Protein 1IWL (pdb70)

Secondary structure (DSSP, 8-state):
-HHHHHHHHTTS-SEEEEEEEEEEE--EEEEEEEEEETTTEEEEEE-SSS-EEEEEESSEEEEEEGGGTEEEEEEGGG----SHHHHHHH--HHHHTTEEEEEETTEEEEEESSSS-SEEEEEEEE-TT--EEEEEEEETT--EEEEEEEEEEES---GGGGS----SS-EEEE---

Radius of gyration: 15.57 Å; Cα contacts (8 Å, |Δi|>4): 424; chains: 1; bounding box: 39×33×31 Å

Structure (mmCIF, N/CA/C/O backbone):
data_1IWL
#
_entry.id   1IWL
#
_cell.length_a   55.76
_cell.length_b   75.37
_cell.length_c   99.50
_cell.angle_alpha   90.00
_cell.angle_beta   90.00
_cell.angle_gamma   90.00
#
_symmetry.space_group_name_H-M   'I 2 2 2'
#
loop_
_entity.id
_entity.type
_entity.pdbx_description
1 polymer 'Outer-membrane lipoproteins carrier protein'
2 non-polymer 'ZINC ION'
3 non-polymer 'MAGNESIUM ION'
4 water water
#
loop_
_atom_site.group_PDB
_atom_site.id
_atom_site.type_symbol
_atom_site.label_atom_id
_atom_site.label_alt_id
_atom_site.label_comp_id
_atom_site.label_asym_id
_atom_site.label_entity_id
_atom_site.label_seq_id
_atom_site.pdbx_PDB_ins_code
_atom_site.Cartn_x
_atom_site.Cartn_y
_atom_site.Cartn_z
_atom_site.occupancy
_atom_site.B_iso_or_equiv
_atom_site.auth_seq_id
_atom_site.auth_comp_id
_atom_site.auth_asym_id
_atom_site.auth_atom_id
_atom_site.pdbx_PDB_model_num
ATOM 1 N N . ASP A 1 1 ? 4.872 15.551 19.506 1.00 22.57 1 ASP A N 1
ATOM 2 C CA . ASP A 1 1 ? 5.473 14.197 19.702 1.00 21.20 1 ASP A CA 1
ATOM 3 C C . ASP A 1 1 ? 6.036 14.146 21.120 1.00 19.25 1 ASP A C 1
ATOM 4 O O . ASP A 1 1 ? 5.752 15.032 21.925 1.00 19.18 1 ASP A O 1
ATOM 9 N N . ALA A 1 2 ? 6.830 13.124 21.429 1.00 18.74 2 ALA A N 1
ATOM 10 C CA . ALA A 1 2 ? 7.394 12.984 22.773 1.00 16.93 2 ALA A CA 1
ATOM 11 C C . ALA A 1 2 ? 8.320 14.134 23.153 1.00 17.48 2 ALA A C 1
ATOM 12 O O . ALA A 1 2 ? 8.286 14.609 24.284 1.00 13.14 2 ALA A O 1
ATOM 14 N N . ALA A 1 3 ? 9.145 14.581 22.210 1.00 17.25 3 ALA A N 1
ATOM 15 C CA . ALA A 1 3 ? 10.074 15.675 22.487 1.00 16.74 3 ALA A CA 1
ATOM 16 C C . ALA A 1 3 ? 9.346 16.971 22.800 1.00 17.25 3 ALA A C 1
ATOM 17 O O . ALA A 1 3 ? 9.730 17.696 23.712 1.00 17.99 3 ALA A O 1
ATOM 19 N N . SER A 1 4 ? 8.303 17.279 22.035 1.00 18.40 4 SER A N 1
ATOM 20 C CA . SER A 1 4 ? 7.557 18.500 22.288 1.00 18.80 4 SER A CA 1
ATOM 21 C C . SER A 1 4 ? 6.756 18.384 23.586 1.00 17.65 4 SER A C 1
ATOM 22 O O . SER A 1 4 ? 6.651 19.352 24.339 1.00 19.13 4 SER A O 1
ATOM 25 N N . ASP A 1 5 ? 6.210 17.200 23.863 1.00 17.87 5 ASP A N 1
ATOM 26 C CA . ASP A 1 5 ? 5.432 16.995 25.084 1.00 16.81 5 ASP A CA 1
ATOM 27 C C . ASP A 1 5 ? 6.359 17.214 26.284 1.00 17.77 5 ASP A C 1
ATOM 28 O O . ASP A 1 5 ? 6.025 17.944 27.212 1.00 15.60 5 ASP A O 1
ATOM 33 N N . LEU A 1 6 ? 7.533 16.594 26.247 1.00 15.93 6 LEU A N 1
ATOM 34 C CA . LEU A 1 6 ? 8.488 16.736 27.339 1.00 17.16 6 LEU A CA 1
ATOM 35 C C . LEU A 1 6 ? 8.848 18.197 27.578 1.00 16.47 6 LEU A C 1
ATOM 36 O O . LEU A 1 6 ? 8.794 18.678 28.711 1.00 17.60 6 LEU A O 1
ATOM 41 N N . LYS A 1 7 ? 9.204 18.907 26.513 1.00 17.09 7 LYS A N 1
ATOM 42 C CA . LYS A 1 7 ? 9.575 20.308 26.660 1.00 20.92 7 LYS A CA 1
ATOM 43 C C . LYS A 1 7 ? 8.445 21.135 27.254 1.00 21.05 7 LYS A C 1
ATOM 44 O O . LYS A 1 7 ? 8.682 21.970 28.123 1.00 21.45 7 LYS A O 1
ATOM 50 N N . SER A 1 8 ? 7.218 20.907 26.799 1.00 22.61 8 SER A N 1
ATOM 51 C CA . SER A 1 8 ? 6.091 21.667 27.335 1.00 22.57 8 SER A CA 1
ATOM 52 C C . SER A 1 8 ? 5.966 21.435 28.838 1.00 21.21 8 SER A C 1
ATOM 53 O O . SER A 1 8 ? 5.725 22.369 29.605 1.00 23.25 8 SER A O 1
ATOM 56 N N . ARG A 1 9 ? 6.128 20.186 29.257 1.00 17.87 9 ARG A N 1
ATOM 57 C CA . ARG A 1 9 ? 6.025 19.848 30.668 1.00 19.75 9 ARG A CA 1
ATOM 58 C C . ARG A 1 9 ? 7.098 20.570 31.467 1.00 20.09 9 ARG A C 1
ATOM 59 O O . ARG A 1 9 ? 6.830 21.072 32.556 1.00 20.92 9 ARG A O 1
ATOM 67 N N . LEU A 1 10 ? 8.310 20.627 30.919 1.00 20.50 10 LEU A N 1
ATOM 68 C CA . LEU A 1 10 ? 9.418 21.291 31.599 1.00 20.35 10 LEU A CA 1
ATOM 69 C C . LEU A 1 10 ? 9.371 22.819 31.504 1.00 21.41 10 LEU A C 1
ATOM 70 O O . LEU A 1 10 ? 10.247 23.506 32.032 1.00 18.07 10 LEU A O 1
ATOM 75 N N . ASP A 1 11 ? 8.344 23.347 30.838 1.00 22.65 11 ASP A N 1
ATOM 76 C CA . ASP A 1 11 ? 8.167 24.794 30.709 1.00 23.66 11 ASP A CA 1
ATOM 77 C C . ASP A 1 11 ? 6.882 25.233 31.414 1.00 25.87 11 ASP A C 1
ATOM 78 O O . ASP A 1 11 ? 6.603 26.424 31.534 1.00 27.88 11 ASP A O 1
ATOM 83 N N . LYS A 1 12 ? 6.110 24.260 31.882 1.00 26.28 12 LYS A N 1
ATOM 84 C CA . LYS A 1 12 ? 4.843 24.518 32.567 1.00 26.70 12 LYS A CA 1
ATOM 85 C C . LYS A 1 12 ? 4.935 25.534 33.704 1.00 27.60 12 LYS A C 1
ATOM 86 O O . LYS A 1 12 ? 4.082 26.414 33.835 1.00 28.47 12 LYS A O 1
ATOM 92 N N . VAL A 1 13 ? 5.959 25.400 34.537 1.00 24.49 13 VAL A N 1
ATOM 93 C CA . VAL A 1 13 ? 6.152 26.307 35.663 1.00 25.74 13 VAL A CA 1
ATOM 94 C C . VAL A 1 13 ? 7.296 27.267 35.354 1.00 27.19 13 VAL A C 1
ATOM 95 O O . VAL A 1 13 ? 8.448 26.852 35.245 1.00 27.10 13 VAL A O 1
ATOM 99 N N . SER A 1 14 ? 6.979 28.551 35.227 1.00 25.01 14 SER A N 1
ATOM 100 C CA . SER A 1 14 ? 7.989 29.555 34.906 1.00 25.76 14 SER A CA 1
ATOM 101 C C . SER A 1 14 ? 9.100 29.690 35.947 1.00 25.47 14 SER A C 1
ATOM 102 O O . SER A 1 14 ? 10.272 29.814 35.591 1.00 24.73 14 SER A O 1
ATOM 105 N N . SER A 1 15 ? 8.743 29.670 37.228 1.00 22.12 15 SER A N 1
ATOM 106 C CA . SER A 1 15 ? 9.738 29.800 38.288 1.00 23.07 15 SER A CA 1
ATOM 107 C C . SER A 1 15 ? 9.485 28.816 39.407 1.00 22.48 15 SER A C 1
ATOM 108 O O . SER A 1 15 ? 8.359 28.673 39.879 1.00 21.89 15 SER A O 1
ATOM 111 N N . PHE A 1 16 ? 10.538 28.142 39.848 1.00 19.79 16 PHE A N 1
ATOM 112 C CA . PHE A 1 16 ? 10.374 27.172 40.912 1.00 18.46 16 PHE A CA 1
ATOM 113 C C . PHE A 1 16 ? 11.669 26.767 41.569 1.00 19.99 16 PHE A C 1
ATOM 114 O O . PHE A 1 16 ? 12.764 27.070 41.091 1.00 19.55 16 PHE A O 1
ATOM 122 N N . HIS A 1 17 ? 11.512 26.074 42.686 1.00 19.44 17 HIS A N 1
ATOM 123 C CA . HIS A 1 17 ? 12.626 25.547 43.441 1.00 21.09 17 HIS A CA 1
ATOM 124 C C . HIS A 1 17 ? 12.319 24.087 43.751 1.00 21.07 17 HIS A C 1
ATOM 125 O O . HIS A 1 17 ? 11.341 23.783 44.438 1.00 22.14 17 HIS A O 1
ATOM 132 N N . ALA A 1 18 ? 13.153 23.186 43.248 1.00 18.51 18 ALA A N 1
ATOM 133 C CA . ALA A 1 18 ? 12.947 21.765 43.492 1.00 18.06 18 ALA A CA 1
ATOM 134 C C . ALA A 1 18 ? 14.148 21.150 44.205 1.00 19.13 18 ALA A C 1
ATOM 135 O O . ALA A 1 18 ? 15.294 21.339 43.794 1.00 18.68 18 ALA A O 1
ATOM 137 N N . SER A 1 19 ? 13.876 20.425 45.284 1.00 17.81 19 SER A N 1
ATOM 138 C CA . SER A 1 19 ? 14.930 19.777 46.056 1.00 17.90 19 SER A CA 1
ATOM 139 C C . SER A 1 19 ? 14.846 18.274 45.822 1.00 19.16 19 SER A C 1
ATOM 140 O O . SER A 1 19 ? 13.754 17.702 45.824 1.00 18.91 19 SER A O 1
ATOM 143 N N . PHE A 1 20 ? 15.998 17.640 45.627 1.00 15.28 20 PHE A N 1
ATOM 144 C CA . PHE A 1 20 ? 16.052 16.210 45.350 1.00 17.12 20 PHE A CA 1
ATOM 145 C C . PHE A 1 20 ? 17.058 15.446 46.181 1.00 18.78 20 PHE A C 1
ATOM 146 O O . PHE A 1 20 ? 18.111 15.974 46.542 1.00 20.41 20 PHE A O 1
ATOM 154 N N . THR A 1 21 ? 16.732 14.189 46.467 1.00 18.43 21 THR A N 1
ATOM 155 C CA . THR A 1 21 ? 17.672 13.323 47.157 1.00 19.93 21 THR A CA 1
ATOM 156 C C . THR A 1 21 ? 18.449 12.797 45.958 1.00 20.41 21 THR A C 1
ATOM 157 O O . THR A 1 21 ? 17.861 12.398 44.945 1.00 23.90 21 THR A O 1
ATOM 161 N N . GLN A 1 22 ? 19.769 12.829 46.052 1.00 18.30 22 GLN A N 1
ATOM 162 C CA . GLN A 1 22 ? 20.617 12.398 44.956 1.00 17.14 22 GLN A CA 1
ATOM 163 C C . GLN A 1 22 ? 21.331 11.088 45.240 1.00 19.56 22 GLN A C 1
ATOM 164 O O . GLN A 1 22 ? 21.716 10.810 46.375 1.00 19.76 22 GLN A O 1
ATOM 170 N N . LYS A 1 23 ? 21.483 10.276 44.200 1.00 18.22 23 LYS A N 1
ATOM 171 C CA . LYS A 1 23 ? 22.196 9.005 44.306 1.00 22.07 23 LYS A CA 1
ATOM 172 C C . LYS A 1 23 ? 23.153 8.921 43.125 1.00 21.79 23 LYS A C 1
ATOM 173 O O . LYS A 1 23 ? 22.747 9.113 41.978 1.00 21.40 23 LYS A O 1
ATOM 179 N N . VAL A 1 24 ? 24.423 8.638 43.405 1.00 20.22 24 VAL A N 1
ATOM 180 C CA . VAL A 1 24 ? 25.437 8.553 42.360 1.00 22.07 24 VAL A CA 1
ATOM 181 C C . VAL A 1 24 ? 26.339 7.334 42.528 1.00 25.98 24 VAL A C 1
ATOM 182 O O . VAL A 1 24 ? 26.672 6.942 43.645 1.00 23.74 24 VAL A O 1
ATOM 186 N N . THR A 1 25 ? 26.729 6.742 41.405 1.00 28.28 25 THR A N 1
ATOM 187 C CA . THR A 1 25 ? 27.611 5.583 41.403 1.00 33.79 25 THR A CA 1
ATOM 188 C C . THR A 1 25 ? 28.562 5.719 40.216 1.00 38.39 25 THR A C 1
ATOM 189 O O . THR A 1 25 ? 28.155 6.138 39.132 1.00 37.14 25 THR A O 1
ATOM 193 N N . ASP A 1 26 ? 29.829 5.375 40.425 1.00 43.08 26 ASP A N 1
ATOM 194 C CA . ASP A 1 26 ? 30.831 5.461 39.366 1.00 45.86 26 ASP A CA 1
ATOM 195 C C . ASP A 1 26 ? 30.725 4.285 38.403 1.00 48.19 26 ASP A C 1
ATOM 196 O O . ASP A 1 26 ? 31.423 4.235 37.388 1.00 50.79 26 ASP A O 1
ATOM 201 N N . VAL A 1 32 ? 26.595 2.972 46.290 1.00 30.24 32 VAL A N 1
ATOM 202 C CA . VAL A 1 32 ? 25.682 4.070 45.996 1.00 26.40 32 VAL A CA 1
ATOM 203 C C . VAL A 1 32 ? 25.939 5.250 46.930 1.00 24.35 32 VAL A C 1
ATOM 204 O O . VAL A 1 32 ? 25.715 5.164 48.137 1.00 22.41 32 VAL A O 1
ATOM 208 N N . GLN A 1 33 ? 26.402 6.355 46.362 1.00 21.93 33 GLN A N 1
ATOM 209 C CA . GLN A 1 33 ? 26.686 7.546 47.146 1.00 22.09 33 GLN A CA 1
ATOM 210 C C . GLN A 1 33 ? 25.475 8.469 47.166 1.00 22.25 33 GLN A C 1
ATOM 211 O O . GLN A 1 33 ? 25.011 8.920 46.119 1.00 22.61 33 GLN A O 1
ATOM 217 N N . GLU A 1 34 ? 24.972 8.751 48.363 1.00 21.56 34 GLU A N 1
ATOM 218 C CA . GLU A 1 34 ? 23.812 9.612 48.531 1.00 23.09 34 GLU A CA 1
ATOM 219 C C . GLU A 1 34 ? 24.173 11.066 48.778 1.00 22.56 34 GLU A C 1
ATOM 220 O O . GLU A 1 34 ? 25.094 11.378 49.537 1.00 21.35 34 GLU A O 1
ATOM 226 N N . GLY A 1 35 ? 23.430 11.954 48.131 1.00 20.20 35 GLY A N 1
ATOM 227 C CA . GLY A 1 35 ? 23.676 13.370 48.290 1.00 18.35 35 GLY A CA 1
ATOM 228 C C . GLY A 1 35 ? 22.395 14.163 48.188 1.00 17.82 35 GLY A C 1
ATOM 229 O O . GLY A 1 35 ? 21.292 13.624 48.313 1.00 16.26 35 GLY A O 1
ATOM 230 N N . GLN A 1 36 ? 22.547 15.457 47.947 1.00 16.28 36 GLN A N 1
ATOM 231 C CA . GLN A 1 36 ? 21.414 16.356 47.836 1.00 17.04 36 GLN A CA 1
ATOM 232 C C . GLN A 1 36 ? 21.562 17.170 46.560 1.00 15.36 36 GLN A C 1
ATOM 233 O O . GLN A 1 36 ? 22.665 17.604 46.224 1.00 15.48 36 GLN A O 1
ATOM 239 N N . GLY A 1 37 ? 20.450 17.365 45.858 1.00 17.54 37 GLY A N 1
ATOM 240 C CA . GLY A 1 37 ? 20.447 18.144 44.635 1.00 17.52 37 GLY A CA 1
ATOM 241 C C . GLY A 1 37 ? 19.378 19.210 44.772 1.00 17.71 37 GLY A C 1
ATOM 242 O O . GLY A 1 37 ? 18.271 18.916 45.220 1.00 20.45 37 GLY A O 1
ATOM 243 N N . ASP A 1 38 ? 19.701 20.445 44.396 1.00 17.31 38 ASP A N 1
ATOM 244 C CA . ASP A 1 38 ? 18.763 21.559 44.496 1.00 17.54 38 ASP A CA 1
ATOM 245 C C . ASP A 1 38 ? 18.760 22.354 43.195 1.00 16.46 38 ASP A C 1
ATOM 246 O O . ASP A 1 38 ? 19.813 22.757 42.704 1.00 15.05 38 ASP A O 1
ATOM 251 N N . LEU A 1 39 ? 17.574 22.581 42.644 1.00 15.14 39 LEU A N 1
ATOM 252 C CA . LEU A 1 39 ? 17.454 23.327 41.400 1.00 15.89 39 LEU A CA 1
ATOM 253 C C . LEU A 1 39 ? 16.504 24.507 41.544 1.00 16.55 39 LEU A C 1
ATOM 254 O O . LEU A 1 39 ? 15.378 24.354 42.028 1.00 14.93 39 LEU A O 1
ATOM 259 N N . TRP A 1 40 ? 16.981 25.683 41.141 1.00 13.45 40 TRP A N 1
ATOM 260 C CA . TRP A 1 40 ? 16.193 26.910 41.153 1.00 14.55 40 TRP A CA 1
ATOM 261 C C . TRP A 1 40 ? 16.114 27.297 39.678 1.00 15.50 40 TRP A C 1
ATOM 262 O O . TRP A 1 40 ? 17.137 27.320 38.985 1.00 13.56 40 TRP A O 1
ATOM 273 N N . VAL A 1 41 ? 14.912 27.592 39.199 1.00 12.90 41 VAL A N 1
ATOM 274 C CA . VAL A 1 41 ? 14.719 27.944 37.800 1.00 14.09 41 VAL A CA 1
ATOM 275 C C . VAL A 1 41 ? 13.831 29.163 37.589 1.00 17.23 41 VAL A C 1
ATOM 276 O O . VAL A 1 41 ? 12.894 29.407 38.347 1.00 17.32 41 VAL A O 1
ATOM 280 N N . LYS A 1 42 ? 14.153 29.918 36.546 1.00 18.94 42 LYS A N 1
ATOM 281 C CA . LYS A 1 42 ? 13.391 31.089 36.142 1.00 21.29 42 LYS A CA 1
ATOM 282 C C . LYS A 1 42 ? 13.476 31.003 34.622 1.00 20.16 42 LYS A C 1
ATOM 283 O O . LYS A 1 42 ? 14.465 31.429 34.027 1.00 19.15 42 LYS A O 1
ATOM 289 N N . ARG A 1 43 ? 12.456 30.424 33.997 1.00 21.11 43 ARG A N 1
ATOM 290 C CA . ARG A 1 43 ? 12.456 30.259 32.549 1.00 19.93 43 ARG A CA 1
ATOM 291 C C . ARG A 1 43 ? 12.559 31.580 31.799 1.00 22.64 43 ARG A C 1
ATOM 292 O O . ARG A 1 43 ? 12.020 32.595 32.233 1.00 22.24 43 ARG A O 1
ATOM 300 N N . PRO A 1 44 ? 13.203 31.563 30.622 1.00 22.96 44 PRO A N 1
ATOM 301 C CA . PRO A 1 44 ? 13.798 30.361 30.032 1.00 21.35 44 PRO A CA 1
ATOM 302 C C . PRO A 1 44 ? 15.305 30.143 30.212 1.00 20.69 44 PRO A C 1
ATOM 303 O O . PRO A 1 44 ? 15.792 29.033 29.993 1.00 19.09 44 PRO A O 1
ATOM 307 N N . ASN A 1 45 ? 16.030 31.180 30.619 1.00 17.59 45 ASN A N 1
ATOM 308 C CA . ASN A 1 45 ? 17.486 31.087 30.728 1.00 17.90 45 ASN A CA 1
ATOM 309 C C . ASN A 1 45 ? 18.161 31.242 32.088 1.00 16.54 45 ASN A C 1
ATOM 310 O O . ASN A 1 45 ? 19.387 31.293 32.154 1.00 16.21 45 ASN A O 1
ATOM 315 N N . LEU A 1 46 ? 17.391 31.330 33.167 1.00 14.96 46 LEU A N 1
ATOM 316 C CA . LEU A 1 46 ? 18.005 31.482 34.482 1.00 14.77 46 LEU A CA 1
ATOM 317 C C . LEU A 1 46 ? 17.874 30.221 35.316 1.00 13.35 46 LEU A C 1
ATOM 318 O O . LEU A 1 46 ? 16.807 29.608 35.367 1.00 15.48 46 LEU A O 1
ATOM 323 N N . PHE A 1 47 ? 18.965 29.824 35.961 1.00 12.16 47 PHE A N 1
ATOM 324 C CA . PHE A 1 47 ? 18.929 28.655 36.826 1.00 10.80 47 PHE A CA 1
ATOM 325 C C . PHE A 1 47 ? 20.120 28.581 37.761 1.00 10.88 47 PHE A C 1
ATOM 326 O O . PHE A 1 47 ? 21.136 29.255 37.563 1.00 11.84 47 PHE A O 1
ATOM 334 N N . ASN A 1 48 ? 19.957 27.787 38.809 1.00 10.27 48 ASN A N 1
ATOM 335 C CA . ASN A 1 48 ? 20.997 27.578 39.803 1.00 13.45 48 ASN A CA 1
ATOM 336 C C . ASN A 1 48 ? 20.863 26.121 40.201 1.00 12.58 48 ASN A C 1
ATOM 337 O O . ASN A 1 48 ? 19.801 25.689 40.644 1.00 13.40 48 ASN A O 1
ATOM 342 N N . TRP A 1 49 ? 21.930 25.360 40.009 1.00 12.32 49 TRP A N 1
ATOM 343 C CA . TRP A 1 49 ? 21.925 23.953 40.376 1.00 11.78 49 TRP A CA 1
ATOM 344 C C . TRP A 1 49 ? 23.034 23.717 41.382 1.00 12.27 49 TRP A C 1
ATOM 345 O O . TRP A 1 49 ? 24.154 24.188 41.202 1.00 13.43 49 TRP A O 1
ATOM 356 N N . HIS A 1 50 ? 22.712 22.980 42.435 1.00 11.10 50 HIS A N 1
ATOM 357 C CA . HIS A 1 50 ? 23.679 22.671 43.479 1.00 13.64 50 HIS A CA 1
ATOM 358 C C . HIS A 1 50 ? 23.523 21.208 43.869 1.00 14.70 50 HIS A C 1
ATOM 359 O O . HIS A 1 50 ? 22.408 20.748 44.104 1.00 13.25 50 HIS A O 1
ATOM 366 N N . MET A 1 51 ? 24.633 20.480 43.916 1.00 14.27 51 MET A N 1
ATOM 367 C CA . MET A 1 51 ? 24.594 19.076 44.312 1.00 15.07 51 MET A CA 1
ATOM 368 C C . MET A 1 51 ? 25.820 18.768 45.159 1.00 16.30 51 MET A C 1
ATOM 369 O O . MET A 1 51 ? 26.825 19.474 45.082 1.00 14.63 51 MET A O 1
ATOM 374 N N . THR A 1 52 ? 25.742 17.711 45.964 1.00 15.51 52 THR A N 1
ATOM 375 C CA . THR A 1 52 ? 26.859 17.355 46.829 1.00 16.30 52 THR A CA 1
ATOM 376 C C . THR A 1 52 ? 27.680 16.152 46.350 1.00 17.48 52 THR A C 1
ATOM 377 O O . THR A 1 52 ? 28.822 15.969 46.777 1.00 19.04 52 THR A O 1
ATOM 381 N N . GLN A 1 53 ? 27.109 15.334 45.467 1.00 15.77 53 GLN A N 1
ATOM 382 C CA . GLN A 1 53 ? 27.822 14.162 44.948 1.00 20.11 53 GLN A CA 1
ATOM 383 C C . GLN A 1 53 ? 28.023 14.269 43.438 1.00 22.59 53 GLN A C 1
ATOM 384 O O . GLN A 1 53 ? 27.198 14.853 42.743 1.00 19.69 53 GLN A O 1
ATOM 390 N N . PRO A 1 54 ? 29.121 13.693 42.910 1.00 25.58 54 PRO A N 1
ATOM 391 C CA . PRO A 1 54 ? 30.190 12.994 43.639 1.00 25.75 54 PRO A CA 1
ATOM 392 C C . PRO A 1 54 ? 31.122 13.962 44.364 1.00 27.17 54 PRO A C 1
ATOM 393 O O . PRO A 1 54 ? 31.942 13.564 45.192 1.00 26.90 54 PRO A O 1
ATOM 397 N N . ASP A 1 55 ? 30.982 15.240 44.030 1.00 25.87 55 ASP A N 1
ATOM 398 C CA . ASP A 1 55 ? 31.750 16.324 44.628 1.00 26.26 55 ASP A CA 1
ATOM 399 C C . ASP A 1 55 ? 30.794 17.504 44.637 1.00 25.83 55 ASP A C 1
ATOM 400 O O . ASP A 1 55 ? 29.959 17.627 43.737 1.00 23.08 55 ASP A O 1
ATOM 405 N N . GLU A 1 56 ? 30.891 18.368 45.642 1.00 22.96 56 GLU A N 1
ATOM 406 C CA . GLU A 1 56 ? 29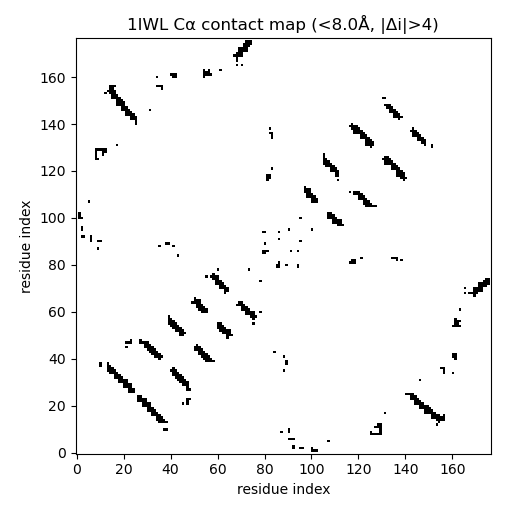.983 19.499 45.680 1.00 21.09 56 GLU A CA 1
ATOM 407 C C . GLU A 1 56 ? 30.207 20.375 44.458 1.00 20.27 56 GLU A C 1
ATOM 408 O O . GLU A 1 56 ? 31.327 20.794 44.176 1.00 19.61 56 GLU A O 1
ATOM 414 N N . SER A 1 57 ? 29.134 20.646 43.728 1.00 19.41 57 SER A N 1
ATOM 415 C CA . SER A 1 57 ? 29.238 21.451 42.524 1.00 19.40 57 SER A CA 1
ATOM 416 C C . SER A 1 57 ? 28.108 22.455 42.467 1.00 17.14 57 SER A C 1
ATOM 417 O O . SER A 1 57 ? 26.996 22.180 42.913 1.00 17.97 57 SER A O 1
ATOM 420 N N . ILE A 1 58 ? 28.402 23.625 41.916 1.00 16.79 58 ILE A N 1
ATOM 421 C CA . ILE A 1 58 ? 27.400 24.664 41.774 1.00 16.30 58 ILE A CA 1
ATOM 422 C C . ILE A 1 58 ? 27.435 25.162 40.334 1.00 17.74 58 ILE A C 1
ATOM 423 O O . ILE A 1 58 ? 28.504 25.368 39.765 1.00 16.76 58 ILE A O 1
ATOM 428 N N . LEU A 1 59 ? 26.257 25.315 39.741 1.00 16.76 59 LEU A N 1
ATOM 429 C CA . LEU A 1 59 ? 26.141 25.815 38.379 1.00 17.10 59 LEU A CA 1
ATOM 430 C C . LEU A 1 59 ? 25.149 26.958 38.442 1.00 16.41 59 LEU A C 1
ATOM 431 O O . LEU A 1 59 ? 24.042 26.795 38.958 1.00 18.21 59 LEU A O 1
ATOM 436 N N . VAL A 1 60 ? 25.549 28.117 37.935 1.00 13.71 60 VAL A N 1
ATOM 437 C CA . VAL A 1 60 ? 24.670 29.272 37.947 1.00 14.73 60 VAL A CA 1
ATOM 438 C C . VAL A 1 60 ? 24.646 29.987 36.607 1.00 13.62 60 VAL A C 1
ATOM 439 O O . VAL A 1 60 ? 25.694 30.361 36.068 1.00 11.72 60 VAL A O 1
ATOM 443 N N . SER A 1 61 ? 23.447 30.153 36.061 1.00 12.32 61 SER A N 1
ATOM 444 C CA . SER A 1 61 ? 23.295 30.878 34.811 1.00 11.95 61 SER A CA 1
ATOM 445 C C . SER A 1 61 ? 22.676 32.233 35.113 1.00 13.28 61 SER A C 1
ATOM 446 O O . SER A 1 61 ? 21.605 32.301 35.721 1.00 11.35 61 SER A O 1
ATOM 449 N N . ASP A 1 62 ? 23.345 33.307 34.700 1.00 13.25 62 ASP A N 1
ATOM 450 C CA . ASP A 1 62 ? 22.793 34.640 34.923 1.00 13.85 62 ASP A CA 1
ATOM 451 C C . ASP A 1 62 ? 22.016 35.106 33.698 1.00 13.98 62 ASP A C 1
ATOM 452 O O . ASP A 1 62 ? 21.587 36.259 33.619 1.00 15.08 62 ASP A O 1
ATOM 457 N N . GLY A 1 63 ? 21.817 34.193 32.752 1.00 12.01 63 GLY A N 1
ATOM 458 C CA . GLY A 1 63 ? 21.082 34.525 31.545 1.00 13.98 63 GLY A CA 1
ATOM 459 C C . GLY A 1 63 ? 21.943 34.527 30.295 1.00 12.52 63 GLY A C 1
ATOM 460 O O . GLY A 1 63 ? 21.434 34.311 29.188 1.00 13.19 63 GLY A O 1
ATOM 461 N N . LYS A 1 64 ? 23.236 34.794 30.460 1.00 11.79 64 LYS A N 1
ATOM 462 C CA . LYS A 1 64 ? 24.179 34.806 29.337 1.00 12.98 64 LYS A CA 1
ATOM 463 C C . LYS A 1 64 ? 25.470 34.081 29.714 1.00 13.61 64 LYS A C 1
ATOM 464 O O . LYS A 1 64 ? 26.116 33.460 28.869 1.00 12.52 64 LYS A O 1
ATOM 470 N N . THR A 1 65 ? 25.849 34.165 30.986 1.00 12.50 65 THR A N 1
ATOM 471 C CA . THR A 1 65 ? 27.053 33.496 31.450 1.00 11.74 65 THR A CA 1
ATOM 472 C C . THR A 1 65 ? 26.677 32.331 32.345 1.00 12.25 65 THR A C 1
ATOM 473 O O . THR A 1 65 ? 25.790 32.449 33.193 1.00 11.82 65 THR A O 1
ATOM 477 N N . LEU A 1 66 ? 27.342 31.200 32.132 1.00 12.42 66 LEU A N 1
ATOM 478 C CA . LEU A 1 66 ? 27.131 30.021 32.951 1.00 13.01 66 LEU A CA 1
ATOM 479 C C . LEU A 1 66 ? 28.382 29.898 33.819 1.00 13.00 66 LEU A C 1
ATOM 480 O O . LEU A 1 66 ? 29.505 29.843 33.307 1.00 12.94 66 LEU A O 1
ATOM 485 N N . TRP A 1 67 ? 28.187 29.878 35.131 1.00 13.11 67 TRP A N 1
ATOM 486 C CA . TRP A 1 67 ? 29.302 29.768 36.064 1.00 13.80 67 TRP A CA 1
ATOM 487 C C . TRP A 1 67 ? 29.327 28.363 36.647 1.00 15.40 67 TRP A C 1
ATOM 488 O O . 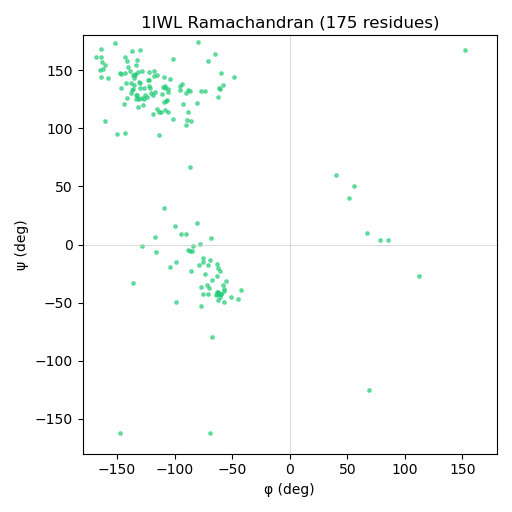TRP A 1 67 ? 28.299 27.862 37.100 1.00 17.16 67 TRP A O 1
ATOM 499 N N . PHE A 1 68 ? 30.499 27.733 36.628 1.00 15.14 68 PHE A N 1
ATOM 500 C CA . PHE A 1 68 ? 30.660 26.386 37.174 1.00 19.24 68 PHE A CA 1
ATOM 501 C C . PHE A 1 68 ? 31.618 26.514 38.356 1.00 19.75 68 PHE A C 1
ATOM 502 O O . PHE A 1 68 ? 32.785 26.862 38.185 1.00 17.58 68 PHE A O 1
ATOM 510 N N . TYR A 1 69 ? 31.128 26.207 39.550 1.00 20.58 69 TYR A N 1
ATOM 511 C CA . TYR A 1 69 ? 31.930 26.355 40.757 1.00 23.13 69 TYR A CA 1
ATOM 512 C C . TYR A 1 69 ? 32.071 25.089 41.600 1.00 24.57 69 TYR A C 1
ATOM 513 O O . TYR A 1 69 ? 31.083 24.456 41.954 1.00 20.28 69 TYR A O 1
ATOM 522 N N . ASN A 1 70 ? 33.309 24.720 41.908 1.00 27.35 70 ASN A N 1
ATOM 523 C CA . ASN A 1 70 ? 33.570 23.568 42.764 1.00 31.43 70 ASN A CA 1
ATOM 524 C C . ASN A 1 70 ? 34.192 24.178 44.019 1.00 34.42 70 ASN A C 1
ATOM 525 O O . ASN A 1 70 ? 35.400 24.407 44.077 1.00 35.24 70 ASN A O 1
ATOM 530 N N . PRO A 1 71 ? 33.364 24.463 45.038 1.00 35.22 71 PRO A N 1
ATOM 531 C CA . PRO A 1 71 ? 33.802 25.062 46.304 1.00 36.00 71 PRO A CA 1
ATOM 532 C C . PRO A 1 71 ? 35.063 24.485 46.940 1.00 37.08 71 PRO A C 1
ATOM 533 O O . PRO A 1 71 ? 35.959 25.228 47.336 1.00 36.54 71 PRO A O 1
ATOM 537 N N . PHE A 1 72 ? 35.142 23.161 47.017 1.00 36.89 72 PHE A N 1
ATOM 538 C CA . PHE A 1 72 ? 36.292 22.516 47.647 1.00 37.52 72 PHE A CA 1
ATOM 539 C C . PHE A 1 72 ? 37.586 22.660 46.886 1.00 38.41 72 PHE A C 1
ATOM 540 O O . PHE A 1 72 ? 38.602 22.064 47.257 1.00 39.68 72 PHE A O 1
ATOM 548 N N . VAL A 1 73 ? 37.562 23.439 45.817 1.00 35.01 73 VAL A N 1
ATOM 549 C CA . VAL A 1 73 ? 38.752 23.618 45.019 1.00 35.19 73 VAL A CA 1
ATOM 550 C C . VAL A 1 73 ? 39.006 25.105 44.836 1.00 35.07 73 VAL A C 1
ATOM 551 O O . VAL A 1 73 ? 39.993 25.495 44.228 1.00 33.39 73 VAL A O 1
ATOM 555 N N . GLU A 1 74 ? 38.116 25.928 45.384 1.00 35.04 74 GLU A N 1
ATOM 556 C CA . GLU A 1 74 ? 38.247 27.377 45.290 1.00 37.11 74 GLU A CA 1
ATOM 557 C C . GLU A 1 74 ? 38.455 27.788 43.836 1.00 36.15 74 GLU A C 1
ATOM 558 O O . GLU A 1 74 ? 39.257 28.672 43.541 1.00 34.71 74 GLU A O 1
ATOM 564 N N . GLN A 1 75 ? 37.729 27.137 42.932 1.00 36.02 75 GLN A N 1
ATOM 565 C CA . GLN A 1 75 ? 37.843 27.429 41.510 1.00 34.40 75 GLN A CA 1
ATOM 566 C C . GLN A 1 75 ? 36.487 27.542 40.833 1.00 30.64 75 GLN A C 1
ATOM 567 O O . GLN A 1 75 ? 35.531 26.853 41.195 1.00 28.56 75 GLN A O 1
ATOM 573 N N . ALA A 1 76 ? 36.407 28.429 39.849 1.00 25.11 76 ALA A N 1
ATOM 574 C CA . ALA A 1 76 ? 35.172 28.618 39.115 1.00 20.47 76 ALA A CA 1
ATOM 575 C C . ALA A 1 76 ? 35.511 28.890 37.662 1.00 20.27 76 ALA A C 1
ATOM 576 O O . ALA A 1 76 ? 36.547 29.479 37.340 1.00 21.73 76 ALA A O 1
ATOM 578 N N . THR A 1 77 ? 34.633 28.437 36.786 1.00 17.09 77 THR A N 1
ATOM 579 C CA . THR A 1 77 ? 34.830 28.619 35.361 1.00 14.51 77 THR A CA 1
ATOM 580 C C . THR A 1 77 ? 33.633 29.363 34.802 1.00 13.97 77 THR A C 1
ATOM 581 O O . THR A 1 77 ? 32.501 29.061 35.160 1.00 14.81 77 THR A O 1
ATOM 585 N N . ALA A 1 78 ? 33.886 30.344 33.942 1.00 14.53 78 ALA A N 1
ATOM 586 C CA . ALA A 1 78 ? 32.810 31.105 33.320 1.00 14.11 78 ALA A CA 1
ATOM 587 C C . ALA A 1 78 ? 32.774 30.747 31.840 1.00 13.84 78 ALA A C 1
ATOM 588 O O . ALA A 1 78 ? 33.805 30.764 31.165 1.00 13.30 78 ALA A O 1
ATOM 590 N N . THR A 1 79 ? 31.591 30.407 31.342 1.00 13.79 79 THR A N 1
ATOM 591 C CA . THR A 1 79 ? 31.424 30.054 29.933 1.00 11.95 79 THR A CA 1
ATOM 592 C C . THR A 1 79 ? 30.157 30.719 29.411 1.00 12.57 79 THR A C 1
ATOM 593 O O . THR A 1 79 ? 29.352 31.221 30.189 1.00 11.64 79 THR A O 1
ATOM 597 N N . TRP A 1 80 ? 29.988 30.739 28.092 1.00 13.38 80 TRP A N 1
ATOM 598 C CA . TRP A 1 80 ? 28.774 31.302 27.513 1.00 13.29 80 TRP A CA 1
ATOM 599 C C . TRP A 1 80 ? 27.675 30.263 27.694 1.00 14.63 80 TRP A C 1
ATOM 600 O O . TRP A 1 80 ? 27.867 29.080 27.395 1.00 12.40 80 TRP A O 1
ATOM 611 N N . LEU A 1 81 ? 26.523 30.699 28.185 1.00 12.60 81 LEU A N 1
ATOM 612 C CA . LEU A 1 81 ? 25.394 29.795 28.372 1.00 12.62 81 LEU A CA 1
ATOM 613 C C . LEU A 1 81 ? 25.034 29.120 27.041 1.00 14.07 81 LEU A C 1
ATOM 614 O O . LEU A 1 81 ? 24.731 27.924 26.996 1.00 12.86 81 LEU A O 1
ATOM 619 N N . LYS A 1 82 ? 25.082 29.887 25.957 1.00 14.91 82 LYS A N 1
ATOM 620 C CA . LYS A 1 82 ? 24.723 29.358 24.647 1.00 15.75 82 LYS A CA 1
ATOM 621 C C . LYS A 1 82 ? 25.612 28.198 24.199 1.00 15.77 82 LYS A C 1
ATOM 622 O O . LYS A 1 82 ? 25.200 27.388 23.372 1.00 15.02 82 LYS A O 1
ATOM 628 N N . ASP A 1 83 ? 26.820 28.116 24.750 1.00 14.85 83 ASP A N 1
ATOM 629 C CA . ASP A 1 83 ? 27.763 27.058 24.389 1.00 15.68 83 ASP A CA 1
ATOM 630 C C . ASP A 1 83 ? 27.621 25.789 25.221 1.00 17.07 83 ASP A C 1
ATOM 631 O O . ASP A 1 83 ? 28.301 24.795 24.964 1.00 15.71 83 ASP A O 1
ATOM 636 N N . ALA A 1 84 ? 26.747 25.821 26.221 1.00 15.03 84 ALA A N 1
ATOM 637 C CA . ALA A 1 84 ? 26.527 24.658 27.068 1.00 17.21 84 ALA A CA 1
ATOM 638 C C . ALA A 1 84 ? 25.792 23.550 26.312 1.00 18.80 84 ALA A C 1
ATOM 639 O O . ALA A 1 84 ? 25.114 23.800 25.314 1.00 19.41 84 ALA A O 1
ATOM 641 N N . THR A 1 85 ? 25.933 22.324 26.798 1.00 19.33 85 THR A N 1
ATOM 642 C CA . THR A 1 85 ? 25.262 21.178 26.197 1.00 20.51 85 THR A CA 1
ATOM 643 C C . THR A 1 85 ? 24.542 20.395 27.285 1.00 20.43 85 THR A C 1
ATOM 644 O O . THR A 1 85 ? 24.761 20.626 28.475 1.00 21.21 85 THR A O 1
ATOM 648 N N . GLY A 1 86 ? 23.678 19.476 26.872 1.00 20.77 86 GLY A N 1
ATOM 649 C CA . GLY A 1 86 ? 22.968 18.652 27.829 1.00 22.06 86 GLY A CA 1
ATOM 650 C C . GLY A 1 86 ? 23.857 17.464 28.131 1.00 21.97 86 GLY A C 1
ATOM 651 O O . GLY A 1 86 ? 23.533 16.330 27.783 1.00 23.33 86 GLY A O 1
ATOM 652 N N . ASN A 1 87 ? 24.987 17.729 28.781 1.00 22.53 87 ASN A N 1
ATOM 653 C CA . ASN A 1 87 ? 25.953 16.686 29.108 1.00 21.94 87 ASN A CA 1
ATOM 654 C C . ASN A 1 87 ? 25.673 15.961 30.422 1.00 22.65 87 ASN A C 1
ATOM 655 O O . ASN A 1 87 ? 26.349 14.985 30.762 1.00 21.52 87 ASN A O 1
ATOM 660 N N . THR A 1 88 ? 24.676 16.439 31.158 1.00 17.83 88 THR A N 1
ATOM 661 C CA . THR A 1 88 ? 24.291 15.842 32.430 1.00 15.51 88 THR A CA 1
ATOM 662 C C . THR A 1 88 ? 22.776 15.923 32.539 1.00 15.13 88 THR A C 1
ATOM 663 O O . THR A 1 88 ? 22.146 16.718 31.836 1.00 15.04 88 THR A O 1
ATOM 667 N N . PRO A 1 89 ? 22.169 15.108 33.415 1.00 14.51 89 PRO A N 1
ATOM 668 C CA . PRO A 1 89 ? 20.712 15.179 33.531 1.00 13.67 89 PRO A CA 1
ATOM 669 C C . PRO A 1 89 ? 20.230 16.540 34.020 1.00 16.66 89 PRO A C 1
ATOM 670 O O . PRO A 1 89 ? 19.239 17.068 33.517 1.00 13.66 89 PRO A O 1
ATOM 674 N N . PHE A 1 90 ? 20.919 17.129 34.992 1.00 14.33 90 PHE A N 1
ATOM 675 C CA . PHE A 1 90 ? 20.462 18.433 35.461 1.00 14.46 90 PHE A CA 1
ATOM 676 C C . PHE A 1 90 ? 20.622 19.536 34.407 1.00 13.68 90 PHE A C 1
ATOM 677 O O . PHE A 1 90 ? 19.815 20.473 34.355 1.00 14.44 90 PHE A O 1
ATOM 685 N N . MET A 1 91 ? 21.624 19.425 33.540 1.00 14.11 91 MET A N 1
ATOM 686 C CA . MET A 1 91 ? 21.811 20.442 32.512 1.00 14.12 91 MET A CA 1
ATOM 687 C C . MET A 1 91 ? 20.710 20.325 31.457 1.00 15.20 91 MET A C 1
ATOM 688 O O . MET A 1 91 ? 20.275 21.329 30.899 1.00 15.57 91 MET A O 1
ATOM 693 N N . LEU A 1 92 ? 20.269 19.100 31.174 1.00 12.54 92 LEU A N 1
ATOM 694 C CA . LEU A 1 92 ? 19.195 18.903 30.203 1.00 14.02 92 LEU A CA 1
ATOM 695 C C . LEU A 1 92 ? 17.917 19.561 30.712 1.00 15.23 92 LEU A C 1
ATOM 696 O O . LEU A 1 92 ? 17.196 20.202 29.950 1.00 18.04 92 LEU A O 1
ATOM 701 N N . ILE A 1 93 ? 17.637 19.397 32.001 1.00 14.36 93 ILE A N 1
ATOM 702 C CA . ILE A 1 93 ? 16.444 19.982 32.607 1.00 15.62 93 ILE A CA 1
ATOM 703 C C . ILE A 1 93 ? 16.599 21.502 32.707 1.00 19.41 93 ILE A C 1
ATOM 704 O O . ILE A 1 93 ? 15.669 22.259 32.415 1.00 17.62 93 ILE A O 1
ATOM 709 N N . ALA A 1 94 ? 17.785 21.949 33.102 1.00 18.70 94 ALA A N 1
ATOM 710 C CA . ALA A 1 94 ? 18.057 23.382 33.218 1.00 20.85 94 ALA A CA 1
ATOM 711 C C . ALA A 1 94 ? 17.901 24.102 31.873 1.00 21.14 94 ALA A C 1
ATOM 712 O O . ALA A 1 94 ? 17.290 25.168 31.795 1.00 23.33 94 ALA A O 1
ATOM 714 N N . ARG A 1 95 ? 18.456 23.521 30.816 1.00 19.69 95 ARG A N 1
ATOM 715 C CA . ARG A 1 95 ? 18.380 24.118 29.488 1.00 20.61 95 ARG A CA 1
ATOM 716 C C . ARG A 1 95 ? 17.010 23.982 28.821 1.00 21.93 95 ARG A C 1
ATOM 717 O O . ARG A 1 95 ? 16.515 24.937 28.215 1.00 20.79 95 ARG A O 1
ATOM 725 N N . ASN A 1 96 ? 16.412 22.799 28.952 1.00 19.83 96 ASN A N 1
ATOM 726 C CA . ASN A 1 96 ? 15.130 22.463 28.326 1.00 21.64 96 ASN A CA 1
ATOM 727 C C . ASN A 1 96 ? 15.053 23.034 26.913 1.00 22.95 96 ASN A C 1
ATOM 728 O O . ASN A 1 96 ? 14.170 23.832 26.587 1.00 23.07 96 ASN A O 1
ATOM 733 N N . GLN A 1 97 ? 15.991 22.605 26.075 1.00 20.33 97 GLN A N 1
ATOM 734 C CA . GLN A 1 97 ? 16.057 23.062 24.697 1.00 20.53 97 GLN A CA 1
ATOM 735 C C . GLN A 1 97 ? 15.599 22.021 23.694 1.00 20.54 97 GLN A C 1
ATOM 736 O O . GLN A 1 97 ? 15.990 20.854 23.764 1.00 18.37 97 GLN A O 1
ATOM 742 N N . SER A 1 98 ? 14.771 22.455 22.751 1.00 19.11 98 SER A N 1
ATOM 743 C CA . SER A 1 98 ? 14.283 21.574 21.702 1.00 20.64 98 SER A CA 1
ATOM 744 C C . SER A 1 98 ? 15.473 20.972 20.961 1.00 21.02 98 SER A C 1
ATOM 745 O O . SER A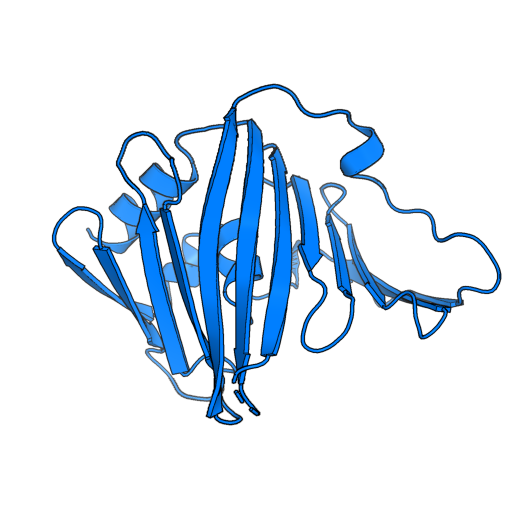 1 98 ? 15.453 19.798 20.585 1.00 21.30 98 SER A O 1
ATOM 748 N N . SER A 1 99 ? 16.515 21.776 20.760 1.00 20.84 99 SER A N 1
ATOM 749 C CA . SER A 1 99 ? 17.703 21.299 20.060 1.00 23.46 99 SER A CA 1
ATOM 750 C C . SER A 1 99 ? 18.387 20.162 20.818 1.00 22.83 99 SER A C 1
ATOM 751 O O . SER A 1 99 ? 19.057 19.327 20.209 1.00 24.78 99 SER A O 1
ATOM 754 N N . ASP A 1 100 ? 18.221 20.127 22.138 1.00 22.39 100 ASP A N 1
ATOM 755 C CA . ASP A 1 100 ? 18.813 19.055 22.943 1.00 21.50 100 ASP A CA 1
ATOM 756 C C . ASP A 1 100 ? 17.993 17.776 22.796 1.00 20.81 100 ASP A C 1
ATOM 757 O O . ASP A 1 100 ? 18.526 16.717 22.465 1.00 20.33 100 ASP A O 1
ATOM 762 N N . TRP A 1 101 ? 16.688 17.882 23.028 1.00 19.85 101 TRP A N 1
ATOM 763 C CA . TRP A 1 101 ? 15.809 16.719 22.940 1.00 21.77 101 TRP A CA 1
ATOM 764 C C . TRP A 1 101 ? 15.837 16.045 21.564 1.00 22.87 101 TRP A C 1
ATOM 765 O O . TRP A 1 101 ? 15.733 14.824 21.464 1.00 20.96 101 TRP A O 1
ATOM 776 N N . GLN A 1 102 ? 15.982 16.840 20.507 1.00 25.63 102 GLN A N 1
ATOM 777 C CA . GLN A 1 102 ? 16.011 16.304 19.146 1.00 26.98 102 GLN A CA 1
ATOM 778 C C . GLN A 1 102 ? 17.201 15.371 18.912 1.00 26.02 102 GLN A C 1
ATOM 779 O O . GLN A 1 102 ? 17.223 14.596 17.955 1.00 25.57 102 GLN A O 1
ATOM 785 N N . GLN A 1 103 ? 18.190 15.442 19.792 1.00 24.77 103 GLN A N 1
ATOM 786 C CA . GLN A 1 103 ? 19.378 14.611 19.655 1.00 25.38 103 GLN A CA 1
ATOM 787 C C . GLN A 1 103 ? 19.249 13.276 20.363 1.00 23.94 103 GLN A C 1
ATOM 788 O O . GLN A 1 103 ? 20.217 12.522 20.470 1.00 25.64 103 GLN A O 1
ATOM 794 N N . TYR A 1 104 ? 18.044 12.983 20.834 1.00 22.21 104 TYR A N 1
ATOM 795 C CA . TYR A 1 104 ? 17.788 11.739 21.537 1.00 21.37 104 TYR A CA 1
ATOM 796 C C . TYR A 1 104 ? 16.610 10.981 20.969 1.00 21.49 104 TYR A C 1
ATOM 797 O O . TYR A 1 104 ? 15.666 11.566 20.431 1.00 20.86 104 TYR A O 1
ATOM 806 N N . ASN A 1 105 ? 16.691 9.665 21.084 1.00 20.51 105 ASN A N 1
ATOM 807 C CA . ASN A 1 105 ? 15.608 8.798 20.675 1.00 21.76 105 ASN A CA 1
ATOM 808 C C . ASN A 1 105 ? 14.808 8.771 21.975 1.00 20.11 105 ASN A C 1
ATOM 809 O O . ASN A 1 105 ? 15.288 8.287 23.001 1.00 22.41 105 ASN A O 1
ATOM 814 N N . ILE A 1 106 ? 13.608 9.330 21.937 1.00 18.45 106 ILE A N 1
ATOM 815 C CA . ILE A 1 106 ? 12.759 9.407 23.116 1.00 18.48 106 ILE A CA 1
ATOM 816 C C . ILE A 1 106 ? 11.624 8.397 23.087 1.00 21.00 106 ILE A C 1
ATOM 817 O O . ILE A 1 106 ? 11.063 8.114 22.032 1.00 22.77 106 ILE A O 1
ATOM 822 N N . LYS A 1 107 ? 11.307 7.843 24.251 1.00 17.35 107 LYS A N 1
ATOM 823 C CA . LYS A 1 107 ? 10.193 6.917 24.382 1.00 18.63 107 LYS A CA 1
ATOM 824 C C . LYS A 1 107 ? 9.400 7.404 25.582 1.00 18.69 107 LYS A C 1
ATOM 825 O O . LYS A 1 107 ? 9.951 7.605 26.669 1.00 17.82 107 LYS A O 1
ATOM 831 N N . GLN A 1 108 ? 8.109 7.623 25.371 1.00 14.90 108 GLN A N 1
ATOM 832 C CA . GLN A 1 108 ? 7.235 8.125 26.420 1.00 14.45 108 GLN A CA 1
ATOM 833 C C . GLN A 1 108 ? 6.063 7.211 26.719 1.00 15.74 108 GLN A C 1
ATOM 834 O O . GLN A 1 108 ? 5.567 6.509 25.839 1.00 15.28 108 GLN A O 1
ATOM 840 N N . ASN A 1 109 ? 5.644 7.220 27.978 1.00 15.77 109 ASN A N 1
ATOM 841 C CA . ASN A 1 109 ? 4.469 6.482 28.429 1.00 15.43 109 ASN A CA 1
ATOM 842 C C . ASN A 1 109 ? 3.945 7.309 29.591 1.00 14.04 109 ASN A C 1
ATOM 843 O O . ASN A 1 109 ? 4.419 7.177 30.717 1.00 15.42 109 ASN A O 1
ATOM 848 N N . GLY A 1 110 ? 2.986 8.185 29.308 1.00 13.95 110 GLY A N 1
ATOM 849 C CA . GLY A 1 110 ? 2.434 9.021 30.358 1.00 15.15 110 GLY A CA 1
ATOM 850 C C . GLY A 1 110 ? 3.449 10.039 30.852 1.00 15.69 110 GLY A C 1
ATOM 851 O O . GLY A 1 110 ? 4.001 10.798 30.060 1.00 16.30 110 GLY A O 1
ATOM 852 N N . ASP A 1 111 ? 3.706 10.052 32.157 1.00 15.41 111 ASP A N 1
ATOM 853 C CA . ASP A 1 111 ? 4.656 11.004 32.728 1.00 16.19 111 ASP A CA 1
ATOM 854 C C . ASP A 1 111 ? 6.095 10.512 32.639 1.00 15.98 111 ASP A C 1
ATOM 855 O O . ASP A 1 111 ? 7.027 11.246 32.976 1.00 15.51 111 ASP A O 1
ATOM 860 N N . ASP A 1 112 ? 6.275 9.279 32.179 1.00 13.60 112 ASP A N 1
ATOM 861 C CA . ASP A 1 112 ? 7.608 8.688 32.073 1.00 15.24 112 ASP A CA 1
ATOM 862 C C . ASP A 1 112 ? 8.269 8.813 30.710 1.00 15.21 112 ASP A C 1
ATOM 863 O O . ASP A 1 112 ? 7.656 8.525 29.677 1.00 15.64 112 ASP A O 1
ATOM 868 N N . PHE A 1 113 ? 9.529 9.234 30.716 1.00 14.78 113 PHE A N 1
ATOM 869 C CA . PHE A 1 113 ? 10.307 9.382 29.493 1.00 13.83 113 PHE A CA 1
ATOM 870 C C . PHE A 1 113 ? 11.657 8.701 29.652 1.00 16.03 113 PHE A C 1
ATOM 871 O O . PHE A 1 113 ? 12.275 8.775 30.718 1.00 16.11 113 PHE A O 1
ATOM 879 N N . VAL A 1 114 ? 12.103 8.031 28.594 1.00 14.94 114 VAL A N 1
ATOM 880 C CA . VAL A 1 114 ? 13.405 7.370 28.581 1.00 16.43 114 VAL A CA 1
ATOM 881 C C . VAL A 1 114 ? 14.071 7.814 27.288 1.00 16.68 114 VAL A C 1
ATOM 882 O O . VAL A 1 114 ? 13.499 7.672 26.201 1.00 17.13 114 VAL A O 1
ATOM 886 N N . LEU A 1 115 ? 15.272 8.370 27.409 1.00 15.32 115 LEU A N 1
ATOM 887 C CA . LEU A 1 115 ? 16.007 8.875 26.257 1.00 17.08 115 LEU A CA 1
ATOM 888 C C . LEU A 1 115 ? 17.388 8.256 26.079 1.00 19.10 115 LEU A C 1
ATOM 889 O O . LEU A 1 115 ? 18.107 8.016 27.051 1.00 17.85 115 LEU A O 1
ATOM 894 N N . THR A 1 116 ? 17.746 8.009 24.823 1.00 19.09 116 THR A N 1
ATOM 895 C CA . THR A 1 116 ? 19.055 7.465 24.475 1.00 21.22 116 THR A CA 1
ATOM 896 C C . THR A 1 116 ? 19.562 8.283 23.284 1.00 21.03 116 THR A C 1
ATOM 897 O O . THR A 1 116 ? 18.803 8.587 22.364 1.00 22.55 116 THR A O 1
ATOM 901 N N . PRO A 1 117 ? 20.848 8.664 23.297 1.00 24.33 117 PRO A N 1
ATOM 902 C CA . PRO A 1 117 ? 21.440 9.459 22.214 1.00 26.11 117 PRO A CA 1
ATOM 903 C C . PRO A 1 117 ? 21.354 8.814 20.837 1.00 29.42 117 PRO A C 1
ATOM 904 O O . PRO A 1 117 ? 21.588 7.616 20.684 1.00 29.26 117 PRO A O 1
ATOM 908 N N . LYS A 1 118 ? 21.016 9.622 19.837 1.00 32.45 118 LYS A N 1
ATOM 909 C CA . LYS A 1 118 ? 20.900 9.140 18.468 1.00 36.02 118 LYS A CA 1
ATOM 910 C C . LYS A 1 118 ? 22.264 8.868 17.859 1.00 39.77 118 LYS A C 1
ATOM 911 O O . LYS A 1 118 ? 22.392 8.052 16.946 1.00 40.47 118 LYS A O 1
ATOM 917 N N . ALA A 1 119 ? 23.281 9.556 18.364 1.00 41.44 119 ALA A N 1
ATOM 918 C CA . ALA A 1 119 ? 24.633 9.389 17.857 1.00 45.13 119 ALA A CA 1
ATOM 919 C C . ALA A 1 119 ? 25.639 9.223 18.990 1.00 46.81 119 ALA A C 1
ATOM 920 O O . ALA A 1 119 ? 25.375 9.605 20.130 1.00 45.59 119 ALA A O 1
ATOM 922 N N . SER A 1 120 ? 26.791 8.645 18.662 1.00 49.29 120 SER A N 1
ATOM 923 C CA . SER A 1 120 ? 27.853 8.430 19.637 1.00 51.24 120 SER A CA 1
ATOM 924 C C . SER A 1 120 ? 28.440 9.782 20.013 1.00 52.13 120 SER A C 1
ATOM 925 O O . SER A 1 120 ? 27.826 10.821 19.764 1.00 53.68 120 SER A O 1
ATOM 928 N N . ASN A 1 121 ? 29.632 9.772 20.602 1.00 52.77 121 ASN A N 1
ATOM 929 C CA . ASN A 1 121 ? 30.288 11.010 21.007 1.00 52.68 121 ASN A CA 1
ATOM 930 C C . ASN A 1 121 ? 29.381 11.802 21.937 1.00 53.43 121 ASN A C 1
ATOM 931 O O . ASN A 1 121 ? 29.134 12.991 21.731 1.00 55.65 121 ASN A O 1
ATOM 936 N N . GLY A 1 122 ? 28.874 11.128 22.960 1.00 51.98 122 GLY A N 1
ATOM 937 C CA . GLY A 1 122 ? 28.005 11.787 23.912 1.00 49.40 122 GLY A CA 1
ATOM 938 C C . GLY A 1 122 ? 28.351 11.347 25.317 1.00 46.85 122 GLY A C 1
ATOM 939 O O . GLY A 1 122 ? 28.624 10.171 25.557 1.00 47.01 122 GLY A O 1
ATOM 940 N N . ASN A 1 123 ? 28.348 12.293 26.248 1.00 43.31 123 ASN A N 1
ATOM 941 C CA . ASN A 1 123 ? 28.658 11.981 27.633 1.00 39.71 123 ASN A CA 1
ATOM 942 C C . ASN A 1 123 ? 27.487 11.267 28.293 1.00 36.70 123 ASN A C 1
ATOM 943 O O . ASN A 1 123 ? 27.641 10.670 29.354 1.00 36.84 123 ASN A O 1
ATOM 948 N N . LEU A 1 124 ? 26.321 11.318 27.653 1.00 34.96 124 LEU A N 1
ATOM 949 C CA . LEU A 1 124 ? 25.117 10.699 28.206 1.00 30.57 124 LEU A CA 1
ATOM 950 C C . LEU A 1 124 ? 24.582 9.514 27.395 1.00 28.77 124 LEU A C 1
ATOM 951 O O . LEU A 1 124 ? 24.123 9.673 26.260 1.00 28.84 124 LEU A O 1
ATOM 956 N N . LYS A 1 125 ? 24.635 8.326 27.992 1.00 24.24 125 LYS A N 1
ATOM 957 C CA . LYS A 1 125 ? 24.160 7.111 27.339 1.00 23.77 125 LYS A CA 1
ATOM 958 C C . LYS A 1 125 ? 22.666 6.916 27.554 1.00 20.70 125 LYS A C 1
ATOM 959 O O . LYS A 1 125 ? 22.003 6.210 26.792 1.00 19.65 125 LYS A O 1
ATOM 965 N N . GLN A 1 126 ? 22.138 7.530 28.607 1.00 18.94 126 GLN A N 1
ATOM 966 C CA . GLN A 1 126 ? 20.718 7.427 28.902 1.00 19.08 126 GLN A CA 1
ATOM 967 C C . GLN A 1 126 ? 20.280 8.525 29.849 1.00 18.89 126 GLN A C 1
ATOM 968 O O . GLN A 1 126 ? 21.067 9.009 30.658 1.00 19.26 126 GLN A O 1
ATOM 974 N N . PHE A 1 127 ? 19.017 8.909 29.730 1.00 16.84 127 PHE A N 1
ATOM 975 C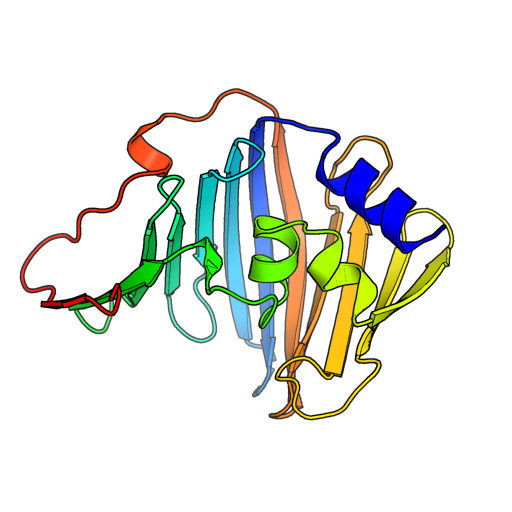 CA . PHE A 1 127 ? 18.412 9.915 30.590 1.00 16.00 127 PHE A CA 1
ATOM 976 C C . PHE A 1 127 ? 16.950 9.522 30.759 1.00 16.52 127 PHE A C 1
ATOM 977 O O . PHE A 1 127 ? 16.291 9.136 29.795 1.00 16.53 127 PHE A O 1
ATOM 985 N N . THR A 1 128 ? 16.445 9.575 31.985 1.00 14.24 128 THR A N 1
ATOM 986 C CA . THR A 1 128 ? 15.041 9.260 32.206 1.00 16.65 128 THR A CA 1
ATOM 987 C C . THR A 1 128 ? 14.470 10.336 33.103 1.00 16.50 128 THR A C 1
ATOM 988 O O . THR A 1 128 ? 15.200 10.980 33.864 1.00 16.34 128 THR A O 1
ATOM 992 N N . ILE A 1 129 ? 13.166 10.543 33.005 1.00 14.66 129 ILE A N 1
ATOM 993 C CA . ILE A 1 129 ? 12.527 11.542 33.829 1.00 14.48 129 ILE A CA 1
ATOM 994 C C . ILE A 1 129 ? 11.045 11.274 33.972 1.00 16.51 129 ILE A C 1
ATOM 995 O O . ILE A 1 129 ? 10.397 10.780 33.044 1.00 17.27 129 ILE A O 1
ATOM 1000 N N . ASN A 1 130 ? 10.525 11.549 35.162 1.00 15.49 130 ASN A N 1
ATOM 1001 C CA . ASN A 1 130 ? 9.099 11.425 35.391 1.00 15.28 130 ASN A CA 1
ATOM 1002 C C . ASN A 1 130 ? 8.663 12.833 35.757 1.00 17.13 130 ASN A C 1
ATOM 1003 O O . ASN A 1 130 ? 9.057 13.371 36.798 1.00 16.42 130 ASN A O 1
ATOM 1008 N N . VAL A 1 131 ? 7.884 13.444 34.874 1.00 16.82 131 VAL A N 1
ATOM 1009 C CA . VAL A 1 131 ? 7.397 14.793 35.091 1.00 17.96 131 VAL A CA 1
ATOM 1010 C C . VAL A 1 131 ? 5.969 14.870 34.582 1.00 17.97 131 VAL A C 1
ATOM 1011 O O . VAL A 1 131 ? 5.679 14.506 33.443 1.00 17.20 131 VAL A O 1
ATOM 1015 N N . GLY A 1 132 ? 5.072 15.325 35.447 1.00 19.31 132 GLY A N 1
ATOM 1016 C CA . GLY A 1 132 ? 3.680 15.426 35.061 1.00 20.21 132 GLY A CA 1
ATOM 1017 C C . GLY A 1 132 ? 3.384 16.659 34.236 1.00 19.64 132 GLY A C 1
ATOM 1018 O O . GLY A 1 132 ? 4.244 17.518 34.037 1.00 21.27 132 GLY A O 1
ATOM 1019 N N . ARG A 1 133 ? 2.156 16.753 33.744 1.00 19.73 133 ARG A N 1
ATOM 1020 C CA . ARG A 1 133 ? 1.774 17.900 32.946 1.00 21.10 133 ARG A CA 1
ATOM 1021 C C . ARG A 1 133 ? 1.698 19.161 33.806 1.00 21.56 133 ARG A C 1
ATOM 1022 O O . ARG A 1 133 ? 1.647 20.273 33.283 1.00 24.45 133 ARG A O 1
ATOM 1030 N N . ASP A 1 134 ? 1.703 18.988 35.125 1.00 22.27 134 ASP A N 1
ATOM 1031 C CA . ASP A 1 134 ? 1.651 20.133 36.030 1.00 23.44 134 ASP A CA 1
ATOM 1032 C C . ASP A 1 134 ? 3.047 20.712 36.246 1.00 24.62 134 ASP A C 1
ATOM 1033 O O . ASP A 1 134 ? 3.222 21.699 36.964 1.00 24.78 134 ASP A O 1
ATOM 1038 N N . GLY A 1 135 ? 4.042 20.091 35.617 1.00 23.80 135 GLY A N 1
ATOM 1039 C CA . GLY A 1 135 ? 5.406 20.574 35.743 1.00 22.47 135 GLY A CA 1
ATOM 1040 C C . GLY A 1 135 ? 6.177 20.083 36.956 1.00 21.73 135 GLY A C 1
ATOM 1041 O O . GLY A 1 135 ? 7.312 20.510 37.178 1.00 20.53 135 GLY A O 1
ATOM 1042 N N . THR A 1 136 ? 5.583 19.205 37.759 1.00 20.80 136 THR A N 1
ATOM 1043 C CA . THR A 1 136 ? 6.288 18.685 38.926 1.00 20.27 136 THR A CA 1
ATOM 1044 C C . THR A 1 136 ? 7.235 17.567 38.491 1.00 22.09 136 THR A C 1
ATOM 1045 O O . THR A 1 136 ? 6.809 16.570 37.904 1.00 20.85 136 THR A O 1
ATOM 1049 N N . ILE A 1 137 ? 8.521 17.746 38.771 1.00 17.97 137 ILE A N 1
ATOM 1050 C CA . ILE A 1 137 ? 9.530 16.753 38.407 1.00 17.81 137 ILE A CA 1
ATOM 1051 C C . ILE A 1 137 ? 9.674 15.773 39.572 1.00 18.43 137 ILE A C 1
ATOM 1052 O O . ILE A 1 137 ? 10.295 16.090 40.589 1.00 18.21 137 ILE A O 1
ATOM 1057 N N . HIS A 1 138 ? 9.093 14.586 39.424 1.00 15.39 138 HIS A N 1
ATOM 1058 C CA . HIS A 1 138 ? 9.136 13.583 40.483 1.00 15.88 138 HIS A CA 1
ATOM 1059 C C . HIS A 1 138 ? 10.465 12.863 40.595 1.00 16.61 138 HIS A C 1
ATOM 1060 O O . HIS A 1 138 ? 10.901 12.519 41.696 1.00 16.25 138 HIS A O 1
ATOM 1067 N N . GLN A 1 139 ? 11.101 12.615 39.458 1.00 17.92 139 GLN A N 1
ATOM 1068 C CA . GLN A 1 139 ? 12.400 11.961 39.463 1.00 19.75 139 GLN A CA 1
ATOM 1069 C C . GLN A 1 139 ? 13.047 12.054 38.103 1.00 16.83 139 GLN A C 1
ATOM 1070 O O . GLN A 1 139 ? 12.383 12.336 37.107 1.00 13.80 139 GLN A O 1
ATOM 1076 N N . PHE A 1 140 ? 14.358 11.848 38.080 1.00 15.30 140 PHE A N 1
ATOM 1077 C CA . PHE A 1 140 ? 15.115 11.820 36.839 1.00 14.34 140 PHE A CA 1
ATOM 1078 C C . PHE A 1 140 ? 16.432 11.116 37.090 1.00 16.68 140 PHE A C 1
ATOM 1079 O O . PHE A 1 140 ? 16.911 11.063 38.223 1.00 20.07 140 PHE A O 1
ATOM 1087 N N . SER A 1 141 ? 17.003 10.546 36.037 1.00 15.48 141 SER A N 1
ATOM 1088 C CA . SER A 1 141 ? 18.255 9.820 36.170 1.00 17.69 141 SER A CA 1
ATOM 1089 C C . SER A 1 141 ? 19.055 9.852 34.888 1.00 17.36 141 SER A C 1
ATOM 1090 O O . SER A 1 141 ? 18.587 10.325 33.846 1.00 15.74 141 SER A O 1
ATOM 1093 N N . ALA A 1 142 ? 20.271 9.332 34.9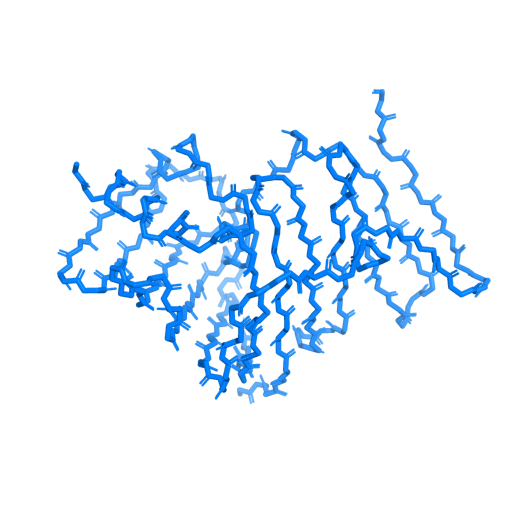66 1.00 18.20 142 ALA A N 1
ATOM 1094 C CA . ALA A 1 142 ? 21.122 9.297 33.799 1.00 17.08 142 ALA A CA 1
ATOM 1095 C C . ALA A 1 142 ? 22.278 8.329 33.953 1.00 18.03 142 ALA A C 1
ATOM 1096 O O . ALA A 1 142 ? 22.669 7.959 35.064 1.00 18.28 142 ALA A O 1
ATOM 1098 N N . VAL A 1 143 ? 22.792 7.903 32.810 1.00 18.08 143 VAL A N 1
ATOM 1099 C CA . VAL A 1 143 ? 23.942 7.022 32.745 1.00 20.50 143 VAL A CA 1
ATOM 1100 C C . VAL A 1 143 ? 24.885 7.769 31.818 1.00 22.78 143 VAL A C 1
ATOM 1101 O O . VAL A 1 143 ? 24.496 8.149 30.710 1.00 20.71 143 VAL A O 1
ATOM 1105 N N . GLU A 1 144 ? 26.111 8.009 32.273 1.00 23.87 144 GLU A N 1
ATOM 1106 C CA . GLU A 1 144 ? 27.077 8.738 31.460 1.00 29.23 144 GLU A CA 1
ATOM 1107 C C . GLU A 1 144 ? 28.090 7.810 30.789 1.00 32.62 144 GLU A C 1
ATOM 1108 O O . GLU A 1 144 ? 28.277 6.672 31.219 1.00 34.69 144 GLU A O 1
ATOM 1114 N N . GLN A 1 145 ? 28.731 8.303 29.732 1.00 34.67 145 GLN A N 1
ATOM 1115 C CA . GLN A 1 145 ? 29.711 7.531 28.965 1.00 37.91 145 GLN A CA 1
ATOM 1116 C C . GLN A 1 145 ? 30.672 6.706 29.815 1.00 40.64 145 GLN A C 1
ATOM 1117 O O . GLN A 1 145 ? 31.013 5.577 29.453 1.00 41.09 145 GLN A O 1
ATOM 1119 N N . ASP A 1 146 ? 31.115 7.265 30.938 1.00 41.64 146 ASP A N 1
ATOM 1120 C CA . ASP A 1 146 ? 32.037 6.560 31.822 1.00 44.17 146 ASP A CA 1
ATOM 1121 C C . ASP A 1 146 ? 31.283 5.577 32.707 1.00 44.36 146 ASP A C 1
ATOM 1122 O O . ASP A 1 146 ? 31.793 5.126 33.734 1.00 44.80 146 ASP A O 1
ATOM 1127 N N . ASP A 1 147 ? 30.063 5.250 32.296 1.00 43.97 147 ASP A N 1
ATOM 1128 C CA . ASP A 1 147 ? 29.216 4.318 33.027 1.00 43.22 147 ASP A CA 1
ATOM 1129 C C . ASP A 1 147 ? 28.763 4.867 34.381 1.00 40.70 147 ASP A C 1
ATOM 1130 O O . ASP A 1 147 ? 28.195 4.133 35.191 1.00 40.71 147 ASP A O 1
ATOM 1135 N N . GLN A 1 148 ? 29.009 6.152 34.638 1.00 37.78 148 GLN A N 1
ATOM 1136 C CA . GLN A 1 148 ? 28.570 6.730 35.906 1.00 35.77 148 GLN A CA 1
ATOM 1137 C C . GLN A 1 148 ? 27.060 6.907 35.871 1.00 32.97 148 GLN A C 1
ATOM 1138 O O . GLN A 1 148 ? 26.508 7.449 34.912 1.00 31.69 148 GLN A O 1
ATOM 1144 N N . ARG A 1 149 ? 26.401 6.458 36.931 1.00 29.62 149 ARG A N 1
ATOM 1145 C CA . ARG A 1 149 ? 24.956 6.560 37.022 1.00 27.38 149 ARG A CA 1
ATOM 1146 C C . ARG A 1 149 ? 24.529 7.481 38.158 1.00 26.10 149 ARG A C 1
ATOM 1147 O O . ARG A 1 149 ? 25.193 7.562 39.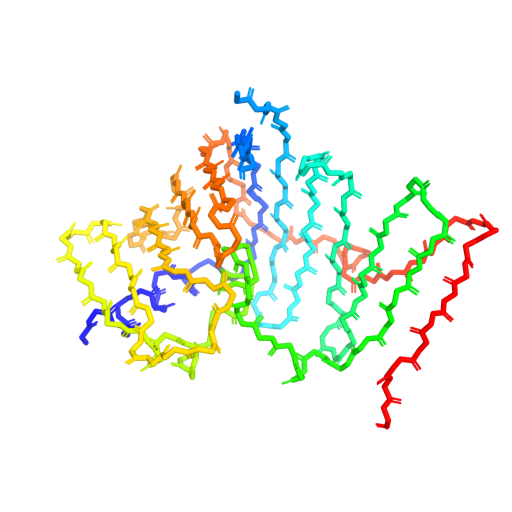190 1.00 25.52 149 ARG A O 1
ATOM 1155 N N . SER A 1 150 ? 23.425 8.188 37.956 1.00 21.68 150 SER A N 1
ATOM 1156 C CA . SER A 1 150 ? 22.906 9.079 38.985 1.00 20.28 150 SER A CA 1
ATOM 1157 C C . SER A 1 150 ? 21.390 9.103 38.886 1.00 20.10 150 SER A C 1
ATOM 1158 O O . SER A 1 150 ? 20.828 8.947 37.802 1.00 20.44 150 SER A O 1
ATOM 1161 N N . SER A 1 151 ? 20.733 9.267 40.026 1.00 17.96 151 SER A N 1
ATOM 1162 C CA . SER A 1 151 ? 19.280 9.332 40.068 1.00 18.95 151 SER A CA 1
ATOM 1163 C C . SER A 1 151 ? 18.875 10.394 41.079 1.00 20.68 151 SER A C 1
ATOM 1164 O O . SER A 1 151 ? 19.622 10.697 42.012 1.00 20.30 151 SER A O 1
ATOM 1167 N N . TYR A 1 152 ? 17.702 10.978 40.874 1.00 17.39 152 TYR A N 1
ATOM 1168 C CA . TYR A 1 152 ? 17.207 12.015 41.761 1.00 17.15 152 TYR A CA 1
ATOM 1169 C C . TYR A 1 152 ? 15.738 11.783 42.048 1.00 18.80 152 TYR A C 1
ATOM 1170 O O . TYR A 1 152 ? 14.957 11.513 41.138 1.00 20.52 152 TYR A O 1
ATOM 1179 N N . GLN A 1 153 ? 15.369 11.865 43.321 1.00 17.60 153 GLN A N 1
ATOM 1180 C CA . GLN A 1 153 ? 13.978 11.688 43.716 1.00 18.33 153 GLN A CA 1
ATOM 1181 C C . GLN A 1 153 ? 13.532 12.991 44.371 1.00 18.38 153 GLN A C 1
ATOM 1182 O O . GLN A 1 153 ? 14.204 13.506 45.266 1.00 17.90 153 GLN A O 1
ATOM 1188 N N . LEU A 1 154 ? 12.406 13.531 43.915 1.00 17.08 154 LEU A N 1
ATOM 1189 C CA . LEU A 1 154 ? 11.899 14.782 44.460 1.00 17.98 154 LEU A CA 1
ATOM 1190 C C . LEU A 1 154 ? 11.594 14.707 45.955 1.00 20.62 154 LEU A C 1
ATOM 1191 O O . LEU A 1 154 ? 10.987 13.746 46.433 1.00 20.30 154 LEU A O 1
ATOM 1196 N N . LYS A 1 155 ? 12.045 15.717 46.693 1.00 20.57 155 LYS A N 1
ATOM 1197 C CA . LYS A 1 155 ? 11.781 15.803 48.126 1.00 22.51 155 LYS A CA 1
ATOM 1198 C C . LYS A 1 155 ? 10.611 16.770 48.231 1.00 24.19 155 LYS A C 1
ATOM 1199 O O . LYS A 1 155 ? 9.610 16.488 48.888 1.00 24.96 155 LYS A O 1
ATOM 1205 N N . SER A 1 156 ? 10.747 17.911 47.561 1.00 23.10 156 SER A N 1
ATOM 1206 C CA . SER A 1 156 ? 9.702 18.924 47.533 1.00 23.04 156 SER A CA 1
ATOM 1207 C C . SER A 1 156 ? 9.962 19.913 46.409 1.00 23.09 156 SER A C 1
ATOM 1208 O O . SER A 1 156 ? 11.111 20.226 46.098 1.00 21.26 156 SER A O 1
ATOM 1211 N N . GLN A 1 157 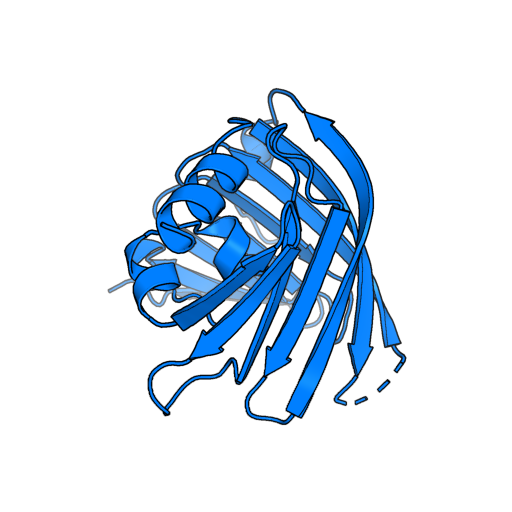? 8.888 20.386 45.788 1.00 21.30 157 GLN A N 1
ATOM 1212 C CA . GLN A 1 157 ? 9.001 21.376 44.728 1.00 21.19 157 GLN A CA 1
ATOM 1213 C C . GLN A 1 157 ? 8.087 22.544 45.080 1.00 24.13 157 GLN A C 1
ATOM 1214 O O . GLN A 1 157 ? 6.876 22.374 45.245 1.00 22.95 157 GLN A O 1
ATOM 1220 N N . GLN A 1 158 ? 8.679 23.724 45.219 1.00 24.20 158 GLN A N 1
ATOM 1221 C CA . GLN A 1 158 ? 7.920 24.924 45.545 1.00 25.31 158 GLN A CA 1
ATOM 1222 C C . GLN A 1 158 ? 7.860 25.834 44.318 1.00 25.87 158 GLN A C 1
ATOM 1223 O O . GLN A 1 158 ? 8.888 26.334 43.854 1.00 24.08 158 GLN A O 1
ATOM 1229 N N . ASN A 1 159 ? 6.660 26.045 43.789 1.00 24.10 159 ASN A N 1
ATOM 1230 C CA . ASN A 1 159 ? 6.497 26.902 42.625 1.00 26.86 159 ASN A CA 1
ATOM 1231 C C . ASN A 1 159 ? 6.301 28.353 43.047 1.00 30.69 159 ASN A C 1
ATOM 1232 O O . ASN A 1 159 ? 5.502 28.643 43.936 1.00 29.82 159 ASN A O 1
ATOM 1237 N N . GLY A 1 160 ? 7.034 29.260 42.407 1.00 30.51 160 GLY A N 1
ATOM 1238 C CA . GLY A 1 160 ? 6.917 30.665 42.744 1.00 32.21 160 GLY A CA 1
ATOM 1239 C C . GLY A 1 160 ? 8.182 31.459 42.481 1.00 33.01 160 GLY A C 1
ATOM 1240 O O . GLY A 1 160 ? 9.253 30.893 42.246 1.00 29.30 160 GLY A O 1
ATOM 1241 N N . ALA A 1 161 ? 8.049 32.781 42.528 1.00 32.75 161 ALA A N 1
ATOM 1242 C CA . ALA A 1 161 ? 9.165 33.690 42.292 1.00 32.46 161 ALA A CA 1
ATOM 1243 C C . ALA A 1 161 ? 10.405 33.316 43.092 1.00 31.34 161 ALA A C 1
ATOM 1244 O O . ALA A 1 161 ? 10.316 32.851 44.231 1.00 31.47 161 ALA A O 1
ATOM 1246 N N . VAL A 1 162 ? 11.566 33.522 42.480 1.00 30.27 162 VAL A N 1
ATOM 1247 C CA . VAL A 1 162 ? 12.847 33.223 43.105 1.00 29.12 162 VAL A CA 1
ATOM 1248 C C . VAL A 1 162 ? 13.671 34.506 43.143 1.00 28.75 162 VAL A C 1
ATOM 1249 O O . VAL A 1 162 ? 13.634 35.300 42.203 1.00 27.75 162 VAL A O 1
ATOM 1253 N N . ASP A 1 163 ? 14.410 34.705 44.229 1.00 29.17 163 ASP A N 1
ATOM 1254 C CA . ASP A 1 163 ? 15.231 35.899 44.378 1.00 29.79 163 ASP A CA 1
ATOM 1255 C C . ASP A 1 163 ? 16.292 35.993 43.286 1.00 27.21 163 ASP A C 1
ATOM 1256 O O . ASP A 1 163 ? 16.983 35.022 42.997 1.00 27.10 163 ASP A O 1
ATOM 1261 N N . ALA A 1 164 ? 16.430 37.180 42.704 1.00 27.30 164 ALA A N 1
ATOM 1262 C CA . ALA A 1 164 ? 17.394 37.409 41.632 1.00 25.33 164 ALA A CA 1
ATOM 1263 C C . ALA A 1 164 ? 18.829 37.043 41.990 1.00 24.05 164 ALA A C 1
ATOM 1264 O O . ALA A 1 164 ? 19.607 36.643 41.124 1.00 23.70 164 ALA A O 1
ATOM 1266 N N . ALA A 1 165 ? 19.184 37.180 43.262 1.00 21.18 165 ALA A N 1
ATOM 1267 C CA . ALA A 1 165 ? 20.536 36.872 43.702 1.00 21.33 165 ALA A CA 1
ATOM 1268 C C . ALA A 1 165 ? 20.900 35.404 43.476 1.00 21.14 165 ALA A C 1
ATOM 1269 O O . ALA A 1 165 ? 22.078 35.047 43.416 1.00 21.89 165 ALA A O 1
ATOM 1271 N N . LYS A 1 166 ? 19.892 34.554 43.336 1.00 22.17 166 LYS A N 1
ATOM 1272 C CA . LYS A 1 166 ? 20.146 33.137 43.117 1.00 22.23 166 LYS A CA 1
ATOM 1273 C C . LYS A 1 166 ? 20.698 32.914 41.712 1.00 21.18 166 LYS A C 1
ATOM 1274 O O . LYS A 1 166 ? 21.289 31.872 41.430 1.00 21.06 166 LYS A O 1
ATOM 1280 N N . PHE A 1 167 ? 20.512 33.898 40.839 1.00 19.92 167 PHE A N 1
ATOM 1281 C CA . PHE A 1 167 ? 20.979 33.787 39.459 1.00 21.08 167 PHE A CA 1
ATOM 1282 C C . PHE A 1 167 ? 22.171 34.674 39.124 1.00 23.36 167 PHE A C 1
ATOM 1283 O O . PHE A 1 167 ? 22.323 35.144 37.996 1.00 21.73 167 PHE A O 1
ATOM 1291 N N . THR A 1 168 ? 23.009 34.908 40.122 1.00 24.59 168 THR A N 1
ATOM 1292 C CA . THR A 1 168 ? 24.218 35.695 39.941 1.00 26.76 168 THR A CA 1
ATOM 1293 C C . THR A 1 168 ? 25.268 34.944 40.737 1.00 28.23 168 THR A C 1
ATOM 1294 O O . THR A 1 168 ? 24.943 34.271 41.721 1.00 29.59 168 THR A O 1
ATOM 1298 N N . PHE A 1 169 ? 26.518 35.024 40.301 1.00 27.83 169 PHE A N 1
ATOM 1299 C CA . PHE A 1 169 ? 27.590 34.314 40.974 1.00 29.05 169 PHE A CA 1
ATOM 1300 C C . PHE A 1 169 ? 28.657 35.231 41.545 1.00 34.51 169 PHE A C 1
ATOM 1301 O O . PHE A 1 169 ? 28.991 36.262 40.966 1.00 33.48 169 PHE A O 1
ATOM 1309 N N . THR A 1 170 ? 29.195 34.829 42.689 1.00 37.49 170 THR A N 1
ATOM 1310 C CA . THR A 1 170 ? 30.244 35.577 43.361 1.00 41.18 170 THR A CA 1
ATOM 1311 C C . THR A 1 170 ? 30.935 34.616 44.309 1.00 42.44 170 THR A C 1
ATOM 1312 O O . THR A 1 170 ? 30.378 34.249 45.343 1.00 44.94 170 THR A O 1
ATOM 1316 N N . PRO A 1 171 ? 32.153 34.182 43.965 1.00 43.09 171 PRO A N 1
ATOM 1317 C CA . PRO A 1 171 ? 32.844 33.258 44.859 1.00 45.54 171 PRO A CA 1
ATOM 1318 C C . PRO A 1 171 ? 33.145 33.977 46.170 1.00 48.45 171 PRO A C 1
ATOM 1319 O O . PRO A 1 171 ? 33.067 35.203 46.245 1.00 48.51 171 PRO A O 1
ATOM 1323 N N . PRO A 1 172 ? 33.480 33.224 47.225 1.00 50.59 172 PRO A N 1
ATOM 1324 C CA . PRO A 1 172 ? 33.782 33.860 48.510 1.00 51.32 172 PRO A CA 1
ATOM 1325 C C . PRO A 1 172 ? 35.077 34.669 48.441 1.00 52.11 172 PRO A C 1
ATOM 1326 O O . PRO A 1 172 ? 35.059 35.894 48.299 1.00 52.36 172 PRO A O 1
ATOM 1330 N N . GLN A 1 173 ? 36.198 33.967 48.537 1.00 52.38 173 GLN A N 1
ATOM 1331 C CA . GLN A 1 173 ? 37.506 34.593 48.486 1.00 50.62 173 GLN A CA 1
ATOM 1332 C C . GLN A 1 173 ? 38.542 33.505 48.252 1.00 48.27 173 GLN A C 1
ATOM 1333 O O . GLN A 1 173 ? 38.350 32.357 48.660 1.00 49.79 173 GLN A O 1
ATOM 1339 N N . GLY A 1 174 ? 39.634 33.863 47.585 1.00 44.34 174 GLY A N 1
ATOM 1340 C CA . GLY A 1 174 ? 40.668 32.886 47.301 1.00 40.93 174 GLY A CA 1
ATOM 1341 C C . GLY A 1 174 ? 40.267 32.004 46.134 1.00 37.60 174 GLY A C 1
ATOM 1342 O O . GLY A 1 174 ? 40.973 31.057 45.781 1.00 37.47 174 GLY A O 1
ATOM 1343 N N . VAL A 1 175 ? 39.122 32.316 45.536 1.00 36.32 175 VAL A N 1
ATOM 1344 C CA . VAL A 1 175 ? 38.624 31.554 44.398 1.00 32.70 175 VAL A CA 1
ATOM 1345 C C . VAL A 1 175 ? 39.147 32.162 43.103 1.00 29.24 175 VAL A C 1
ATOM 1346 O O . VAL A 1 175 ? 39.064 33.371 42.897 1.00 27.71 175 VAL A O 1
ATOM 1350 N N . THR A 1 176 ? 39.695 31.312 42.244 1.00 26.86 176 THR A N 1
ATOM 1351 C CA . THR A 1 176 ? 40.231 31.736 40.959 1.00 27.96 176 THR A CA 1
ATOM 1352 C C . THR A 1 176 ? 39.153 31.537 39.897 1.00 23.85 176 THR A C 1
ATOM 1353 O O . THR A 1 176 ? 38.488 30.504 39.883 1.00 25.33 176 THR A O 1
ATOM 1357 N N . VAL A 1 177 ? 38.990 32.518 39.016 1.00 23.70 177 VAL A N 1
ATOM 1358 C CA . VAL A 1 177 ? 37.997 32.431 37.948 1.00 21.14 177 VAL A CA 1
ATOM 1359 C C . VAL A 1 177 ? 38.655 32.252 36.581 1.00 20.75 177 VAL A C 1
ATOM 1360 O O . VAL A 1 177 ? 39.479 33.066 36.165 1.00 21.27 177 VAL A O 1
ATOM 1364 N N . ASP A 1 178 ? 38.299 31.172 35.895 1.00 16.89 178 ASP A N 1
ATOM 1365 C CA . ASP A 1 178 ? 38.826 30.898 34.567 1.00 18.42 178 ASP A CA 1
ATOM 1366 C C . ASP A 1 178 ? 37.721 31.301 33.596 1.00 17.53 178 ASP A C 1
ATOM 1367 O O . ASP A 1 178 ? 36.694 30.628 33.502 1.00 16.77 178 ASP A O 1
ATOM 1372 N N . ASP A 1 179 ? 37.936 32.410 32.894 1.00 15.77 179 ASP A N 1
ATOM 1373 C CA . ASP A 1 179 ? 36.950 32.938 31.958 1.00 14.80 179 ASP A CA 1
ATOM 1374 C C . ASP A 1 179 ? 37.131 32.358 30.564 1.00 14.67 179 ASP A C 1
ATOM 1375 O O . ASP A 1 179 ? 38.067 32.719 29.853 1.00 15.69 179 ASP A O 1
ATOM 1380 N N . GLN A 1 180 ? 36.224 31.467 30.176 1.00 11.96 180 GLN A N 1
ATOM 1381 C CA . GLN A 1 180 ? 36.282 30.824 28.870 1.00 14.01 180 GLN A CA 1
ATOM 1382 C C . GLN A 1 180 ? 35.335 31.450 27.848 1.00 14.24 180 GLN A C 1
ATOM 1383 O O . GLN A 1 180 ? 35.040 30.852 26.813 1.00 15.08 180 GLN A O 1
ATOM 1389 N N . ARG A 1 181 ? 34.851 32.653 28.135 1.00 11.71 181 ARG A N 1
ATOM 1390 C CA . ARG A 1 181 ? 33.957 33.332 27.197 1.00 11.99 181 ARG A CA 1
ATOM 1391 C C . ARG A 1 181 ? 34.753 34.104 26.151 1.00 13.65 181 ARG A C 1
ATOM 1392 O O . ARG A 1 181 ? 35.343 35.149 26.450 1.00 15.34 181 ARG A O 1
ATOM 1400 N N . LYS A 1 182 ? 34.781 33.590 24.926 1.00 12.25 182 LYS A N 1
ATOM 1401 C CA . LYS A 1 182 ? 35.501 34.275 23.863 1.00 14.15 182 LYS A CA 1
ATOM 1402 C C . LYS A 1 182 ? 34.652 35.455 23.398 1.00 14.51 182 LYS A C 1
ATOM 1403 O O . LYS A 1 182 ? 33.425 35.276 23.229 1.00 14.20 182 LYS A O 1
#

Organism: Escherichia coli (strain K12) (NCBI:txid83333)

B-factor: mean 25.47, std 11.22, range [9.86, 85.49]

CATH classification: 2.50.20.10

Sequence (177 aa):
DAASDLKSRLDKVSSFHASFTQKVTDVQEGQGDLWVKRPNLFNWHMTQPDESILVSDGKTLWFYNPFVEQATATWLKDATGNTPFMLIARNQSSDWQQYNIKQNGDDFVLTPKASNGNLKQFTINVGRDGTIHQFSAVEQDDQRSSYQLKSQQNGAVDAAKFTFTPPQGVTVDDQRK

Nearest PDB structures (foldseek):
  3ksn-assembly1_A  TM=9.395E-01  e=3.457E-34  Escherichia coli K-12
  2zpd-assembly1_A  TM=8.708E-01  e=1.266E-31  Escherichia coli K-12
  7z6x-assembly1_A  TM=8.611E-01  e=2.111E-31  Escherichia coli K-12
  7arm-assembly1_A  TM=8.023E-01  e=1.605E-26  Escherichia coli K-12
  8chx-assembly1_B  TM=8.584E-01  e=9.660E-20  Vibrio cholerae

GO terms:
  GO:0044874 lipoprotein localization to outer membrane (P, IDA)
  GO:0005515 protein binding (F, IPI)
  GO:0030288 outer membrane-bounded periplasmic space (C, IDA)
  GO:0042953 lipoprotein transport (P, IDA)

InterPro domains:
  IPR004564 Outer membrane lipoprotein carrier protein LolA-like [PF03548] (33-191)
  IPR004564 Outer membrane lipoprotein carrier protein LolA-like [PTHR35869] (1-202)
  IPR004564 Outer membrane lipoprotein carrier protein LolA-like [cd16325] (24-179)
  IPR018323 Outer membrane lipoprotein carrier protein LolA, Proteobacteria [MF_00240] (9-201)
  IPR018323 Outer membrane lipoprotein carrier protein LolA, Proteobacteria [TIGR00547] (1-203)
  IPR029046 Lipoprotein localisation LolA/LolB/LppX [SSF89392] (22-202)

Solvent-accessible surface area: 9219 Å² total; per-residue (Å²): 129,22,12,65,28,0,57,63,7,7,54,131,22,69,10,4,38,0,18,0,60,1,99,5,47,148,123,106,127,13,117,0,27,1,36,0,84,30,94,62,50,3,11,2,46,18,44,35,71,93,42,8,32,9,4,0,58,15,156,7,13,42,84,19,45,30,174,75,100,98,3,37,0,36,83,18,160,85,20,85,12,69,18,1,13,5,0,0,2,33,1,61,61,70,7,1,109,109,23,77,33,164,65,123,46,57,73,1,65,0,55,43,113,73,105,158,39,61,4,87,62,0,26,4,30,0,6,151,85,4,27,1,79,71,0,22,2,20,21,58,89,67,34,103,10,41,6,95,39,114,51,33,94,89,37,108,33,103,77,68,67,8,84,30,118,31,97,140,56,22,93,67,78,78,106,79,238

Foldseek 3Di: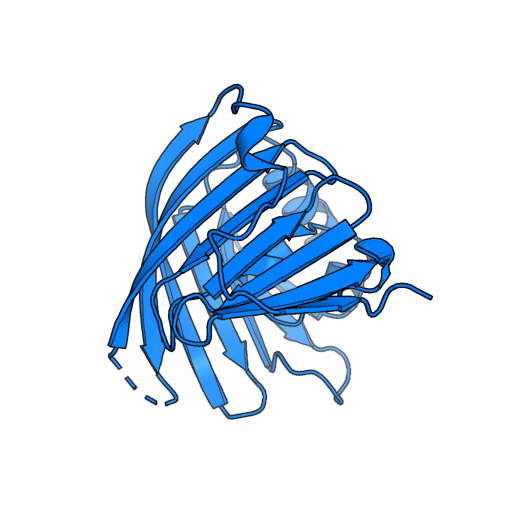
DVLVLVLLLLPLFQWKKWKWWKAKDLRDIKIWIKTHHPDFFIWIFIPPPATWIWAALRFWIKIDRQVVLEIEIEGSVPDAPQDQVNCSNNSDSVRSVQWDWDDDAQKIKTAGPDPPGQWGIKIWGTHSNNDTQKMKTQTPSRMIMIIGTPDMGGDDDDSVSRDDDRDPPHDYHYPYD